Protein AF-A0A9D9IH53-F1 (afdb_monomer_lite)

Secondary structure (DSSP, 8-state):
------S--EEEEEETTEEEEEEEEETTEEHHHHHHHHHHHHHHHHS-------------

Sequence (60 aa):
RKFDIKNDVFKVERNPADDEKLVLTINKQPIGEWFKEQYDKLRQSLRQPIQPKRSQGMKL

Radius of gyration: 20.44 Å; chains: 1; bounding box: 40×23×64 Å

pLDDT: mean 72.31, std 10.82, range [49.25, 85.75]

Organism: NCBI:txid2840872

Structure (mmCIF, N/CA/C/O backbone):
data_AF-A0A9D9IH53-F1
#
_entry.id   AF-A0A9D9IH53-F1
#
loop_
_atom_site.group_PDB
_atom_site.id
_atom_site.type_symbol
_atom_site.label_atom_id
_atom_site.label_alt_id
_atom_site.label_comp_id
_atom_site.label_asym_id
_atom_site.label_entity_id
_atom_site.label_seq_id
_atom_site.pdbx_PDB_ins_code
_atom_site.Cartn_x
_atom_site.Cartn_y
_atom_site.Cartn_z
_atom_site.occupancy
_atom_site.B_iso_or_equiv
_atom_site.auth_seq_id
_atom_site.auth_comp_id
_atom_site.auth_asym_id
_atom_site.auth_atom_id
_atom_site.pdbx_PDB_model_num
ATOM 1 N N . ARG A 1 1 ? -7.719 -14.092 14.352 1.00 52.88 1 ARG A N 1
ATOM 2 C CA . ARG A 1 1 ? -8.147 -12.902 13.571 1.00 52.88 1 ARG A CA 1
ATOM 3 C C . ARG A 1 1 ? -8.058 -13.293 12.098 1.00 52.88 1 ARG A C 1
ATOM 5 O O . ARG A 1 1 ? -6.967 -13.631 11.669 1.00 52.88 1 AR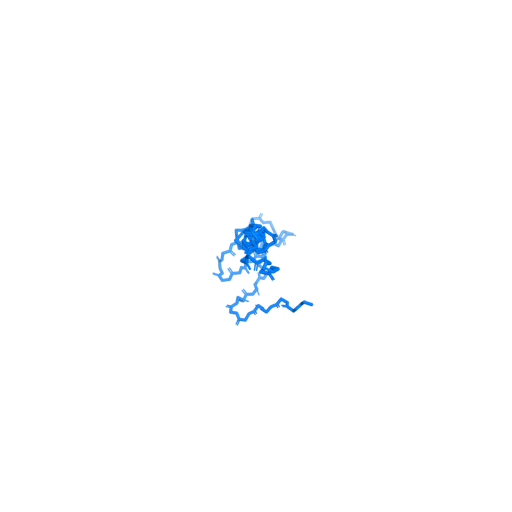G A O 1
ATOM 12 N N . LYS A 1 2 ? -9.177 -13.377 11.373 1.00 49.25 2 LYS A N 1
ATOM 13 C CA . LYS A 1 2 ? -9.200 -13.770 9.954 1.00 49.25 2 LYS A CA 1
ATOM 14 C C . LYS A 1 2 ? -9.112 -12.490 9.122 1.00 49.25 2 LYS A C 1
ATOM 16 O O . LYS A 1 2 ? -9.920 -11.592 9.337 1.00 49.25 2 LYS A O 1
ATOM 21 N N . PHE A 1 3 ? -8.098 -12.365 8.271 1.00 56.09 3 PHE A N 1
ATOM 22 C CA . PHE A 1 3 ? -8.053 -11.293 7.279 1.00 56.09 3 PHE A CA 1
ATOM 23 C C . PHE A 1 3 ? -8.978 -11.717 6.138 1.00 56.09 3 PHE A C 1
ATOM 25 O O . PHE A 1 3 ? -8.666 -12.632 5.381 1.00 56.09 3 PHE A O 1
ATOM 32 N N . ASP A 1 4 ? -10.172 -11.131 6.104 1.00 57.06 4 ASP A N 1
ATOM 33 C CA . ASP A 1 4 ? -11.194 -11.428 5.105 1.00 57.06 4 ASP A CA 1
ATOM 34 C C . ASP A 1 4 ? -10.879 -10.620 3.839 1.00 57.06 4 ASP A C 1
ATOM 36 O O . ASP A 1 4 ? -11.207 -9.440 3.739 1.00 57.06 4 ASP A O 1
ATOM 40 N N . ILE A 1 5 ? -10.182 -11.242 2.888 1.00 61.59 5 ILE A N 1
ATOM 41 C CA . ILE A 1 5 ? -9.794 -10.607 1.624 1.00 61.59 5 ILE A CA 1
ATOM 42 C C . ILE A 1 5 ? -10.783 -11.058 0.548 1.00 61.59 5 ILE A C 1
ATOM 44 O O . ILE A 1 5 ? -10.512 -11.966 -0.230 1.00 61.59 5 ILE A O 1
ATOM 48 N N . LYS A 1 6 ? -12.005 -10.520 0.595 1.00 61.94 6 LYS A N 1
ATOM 49 C CA . LYS A 1 6 ? -13.137 -11.052 -0.186 1.00 61.94 6 LYS A CA 1
ATOM 50 C C . LYS A 1 6 ? -13.326 -10.466 -1.586 1.00 61.94 6 LYS A C 1
ATOM 52 O O . LYS A 1 6 ? -14.121 -11.023 -2.327 1.00 61.94 6 LYS A O 1
ATOM 57 N N . ASN A 1 7 ? -12.623 -9.399 -1.969 1.00 58.72 7 ASN A N 1
ATOM 58 C CA . ASN A 1 7 ? -12.840 -8.755 -3.278 1.00 58.72 7 ASN A CA 1
ATOM 59 C C . ASN A 1 7 ? -11.561 -8.420 -4.056 1.00 58.72 7 ASN A C 1
ATOM 61 O O . ASN A 1 7 ? -11.646 -7.962 -5.189 1.00 58.72 7 ASN A O 1
ATOM 65 N N . ASP A 1 8 ? -10.390 -8.655 -3.471 1.00 65.94 8 ASP A N 1
ATOM 66 C CA . ASP A 1 8 ? -9.110 -8.256 -4.045 1.00 65.94 8 ASP A CA 1
ATOM 67 C C . ASP A 1 8 ? -8.410 -9.471 -4.666 1.00 65.94 8 ASP A C 1
ATOM 69 O O . ASP A 1 8 ? -8.044 -10.418 -3.967 1.00 65.94 8 ASP A O 1
ATOM 73 N N . VAL A 1 9 ? -8.234 -9.463 -5.992 1.00 67.62 9 VAL A N 1
ATOM 74 C CA . VAL A 1 9 ? -7.472 -10.508 -6.694 1.00 67.62 9 VAL A CA 1
ATOM 75 C C . VAL A 1 9 ? -5.993 -10.140 -6.643 1.00 67.62 9 VAL A C 1
ATOM 77 O O . VAL A 1 9 ? -5.564 -9.190 -7.301 1.00 67.62 9 VAL A O 1
ATOM 80 N N . PHE A 1 10 ? -5.215 -10.908 -5.881 1.00 77.44 10 PHE A N 1
ATOM 81 C CA . PHE A 1 10 ? -3.758 -10.813 -5.883 1.00 77.44 10 PHE A CA 1
ATOM 82 C C . PHE A 1 10 ? -3.209 -11.397 -7.176 1.00 77.44 10 PHE A C 1
ATOM 84 O O . PHE A 1 10 ? -3.488 -12.549 -7.519 1.00 77.44 10 PHE A O 1
ATOM 91 N N . LYS A 1 11 ? -2.397 -10.614 -7.876 1.00 77.00 11 LYS A N 1
ATOM 92 C CA . LYS A 1 11 ? -1.610 -11.079 -9.010 1.00 77.00 11 LYS A CA 1
ATOM 93 C C . LYS A 1 11 ? -0.144 -10.801 -8.752 1.00 77.00 11 LYS A C 1
ATOM 95 O O . LYS A 1 11 ? 0.230 -9.777 -8.188 1.00 77.00 11 LYS A O 1
ATOM 100 N N . VAL A 1 12 ? 0.675 -11.758 -9.154 1.00 77.12 12 VAL A N 1
ATOM 101 C CA . VAL A 1 12 ? 2.123 -11.617 -9.175 1.00 77.12 12 VAL A CA 1
ATOM 102 C C . VAL A 1 12 ? 2.515 -11.561 -10.636 1.00 77.12 12 VAL A C 1
ATOM 104 O O . VAL A 1 12 ? 2.311 -12.527 -11.369 1.00 77.12 12 VAL A O 1
ATOM 107 N N . GLU A 1 13 ? 3.019 -10.414 -11.060 1.00 77.94 13 GLU A N 1
ATOM 108 C CA . GLU A 1 13 ? 3.464 -10.168 -12.426 1.00 77.94 13 GLU A CA 1
ATOM 109 C C . GLU A 1 13 ? 4.984 -9.993 -12.415 1.00 77.94 13 GLU A C 1
ATOM 111 O O . GLU A 1 13 ? 5.554 -9.467 -11.457 1.00 77.94 13 GLU A O 1
ATOM 116 N N . ARG A 1 14 ? 5.669 -10.467 -13.457 1.00 78.00 14 ARG A N 1
ATOM 117 C CA . ARG A 1 14 ? 7.098 -10.176 -13.625 1.00 78.00 14 ARG A CA 1
ATOM 118 C C . ARG A 1 14 ? 7.256 -8.729 -14.062 1.00 78.00 14 ARG A C 1
ATOM 120 O O . ARG A 1 14 ? 6.464 -8.234 -14.863 1.00 78.00 14 ARG A O 1
ATOM 127 N N . ASN A 1 15 ? 8.255 -8.048 -13.515 1.00 74.12 15 ASN A N 1
ATOM 128 C CA . ASN A 1 15 ? 8.555 -6.683 -13.903 1.00 74.12 15 ASN A CA 1
ATOM 129 C C . ASN A 1 15 ? 9.035 -6.675 -15.368 1.00 74.12 15 ASN A C 1
ATOM 131 O O . ASN A 1 15 ? 10.019 -7.343 -15.675 1.00 74.12 15 ASN A O 1
ATOM 135 N N . PRO A 1 16 ? 8.408 -5.900 -16.270 1.00 71.44 16 PRO A N 1
ATOM 136 C CA . PRO A 1 16 ? 8.818 -5.847 -17.675 1.00 71.44 16 PRO A CA 1
ATOM 137 C C . PRO A 1 16 ? 10.234 -5.290 -17.886 1.00 71.44 16 PRO A C 1
ATOM 139 O O . PRO A 1 16 ? 10.809 -5.487 -18.950 1.00 71.44 16 PRO A O 1
ATOM 142 N N . ALA A 1 17 ? 10.793 -4.582 -16.899 1.00 80.62 17 ALA A N 1
ATOM 143 C CA . ALA A 1 17 ? 12.161 -4.072 -16.952 1.00 80.62 17 ALA A CA 1
ATOM 144 C C . ALA A 1 17 ? 13.206 -5.035 -16.360 1.00 80.62 17 ALA A C 1
ATOM 146 O O . ALA A 1 17 ? 14.399 -4.789 -16.505 1.00 80.62 17 ALA A O 1
ATOM 147 N N . ASP A 1 18 ? 12.782 -6.069 -15.628 1.00 80.00 18 ASP A N 1
ATOM 148 C CA . ASP A 1 18 ? 13.676 -6.893 -14.814 1.00 80.00 18 ASP A CA 1
ATOM 149 C C . ASP A 1 18 ? 12.973 -8.22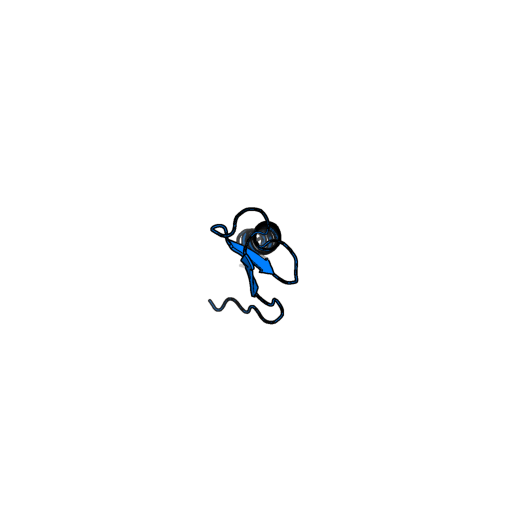5 -14.500 1.00 80.00 18 ASP A C 1
ATOM 151 O O . ASP A 1 18 ? 12.192 -8.314 -13.552 1.00 80.00 18 ASP A O 1
ATOM 155 N N . ASP A 1 19 ? 13.198 -9.256 -15.318 1.00 75.25 19 ASP A N 1
ATOM 156 C CA . ASP A 1 19 ? 12.513 -10.556 -15.204 1.00 75.25 19 ASP A CA 1
ATOM 157 C C . ASP A 1 19 ? 12.751 -11.276 -13.861 1.00 75.25 19 ASP A C 1
ATOM 159 O O . ASP A 1 19 ? 11.963 -12.145 -13.478 1.00 75.25 19 ASP A O 1
ATOM 163 N N . GLU A 1 20 ? 13.804 -10.904 -13.122 1.00 82.25 20 GLU A N 1
ATOM 164 C CA . GLU A 1 20 ? 14.081 -11.400 -11.767 1.00 82.25 20 GLU A CA 1
ATOM 165 C C . GLU A 1 20 ? 13.233 -10.706 -10.688 1.00 82.25 20 GLU A C 1
ATOM 167 O O . GLU A 1 20 ? 13.080 -11.231 -9.581 1.00 82.25 20 GLU A O 1
ATOM 172 N N . LYS A 1 21 ? 12.642 -9.541 -10.985 1.00 81.31 21 LYS A N 1
ATOM 173 C CA . LYS A 1 21 ? 11.800 -8.800 -10.039 1.00 81.31 21 LYS A CA 1
ATOM 174 C C . LYS A 1 21 ? 10.330 -9.142 -10.241 1.00 81.31 21 LYS A C 1
ATOM 176 O O . LYS A 1 21 ? 9.781 -9.068 -11.337 1.00 81.31 21 LYS A O 1
ATOM 181 N N . LEU A 1 22 ? 9.663 -9.448 -9.135 1.00 80.06 22 LEU A N 1
ATOM 182 C CA . LEU A 1 22 ? 8.228 -9.708 -9.093 1.00 80.06 22 LEU A CA 1
ATOM 183 C C . LEU A 1 22 ? 7.498 -8.490 -8.531 1.00 80.06 22 LEU A C 1
ATOM 185 O O . LEU A 1 22 ? 7.851 -7.971 -7.472 1.00 80.06 22 LEU A O 1
ATOM 189 N N . VAL A 1 23 ? 6.458 -8.054 -9.233 1.00 79.25 23 VAL A N 1
ATOM 190 C CA . VAL A 1 23 ? 5.551 -6.997 -8.797 1.00 79.25 23 VAL A CA 1
ATOM 191 C C . VAL A 1 23 ? 4.257 -7.653 -8.339 1.00 79.25 23 VAL A C 1
ATOM 193 O O . VAL A 1 23 ? 3.580 -8.335 -9.107 1.00 79.25 23 VAL A O 1
ATOM 196 N N . LEU A 1 24 ? 3.902 -7.445 -7.072 1.00 83.31 24 LEU A N 1
ATOM 197 C CA . LEU A 1 24 ? 2.570 -7.788 -6.589 1.00 83.31 24 LEU A CA 1
ATOM 198 C C . LEU A 1 24 ? 1.611 -6.650 -6.955 1.00 83.31 24 LEU A C 1
ATOM 200 O O . LEU A 1 24 ? 1.833 -5.491 -6.589 1.00 83.31 24 LEU A O 1
ATOM 204 N N . THR A 1 25 ? 0.526 -6.991 -7.634 1.00 81.56 25 THR A N 1
ATOM 205 C CA . THR A 1 25 ? -0.585 -6.088 -7.919 1.00 81.56 25 THR A CA 1
ATOM 206 C C . THR A 1 25 ? -1.860 -6.629 -7.279 1.00 81.56 25 THR A C 1
ATOM 208 O O . THR A 1 25 ? -2.101 -7.835 -7.215 1.00 81.56 25 THR A O 1
ATOM 211 N N . ILE A 1 26 ? -2.686 -5.728 -6.759 1.00 81.81 26 ILE A N 1
ATOM 212 C CA . ILE A 1 26 ? -4.028 -6.021 -6.258 1.00 81.81 26 ILE A CA 1
ATOM 213 C C . ILE A 1 26 ? -4.986 -5.135 -7.031 1.00 81.81 26 ILE A C 1
ATOM 215 O O . ILE A 1 26 ? -4.782 -3.927 -7.093 1.00 81.81 26 ILE A O 1
ATOM 219 N N . ASN A 1 27 ? -6.004 -5.718 -7.666 1.00 77.50 27 ASN A N 1
ATOM 220 C CA . ASN A 1 27 ? -6.930 -4.982 -8.539 1.00 77.50 27 ASN A CA 1
ATOM 221 C C . ASN A 1 27 ? -6.229 -4.090 -9.585 1.00 77.50 27 ASN A C 1
ATOM 223 O O . ASN A 1 27 ? -6.730 -3.021 -9.921 1.00 77.50 27 ASN A O 1
A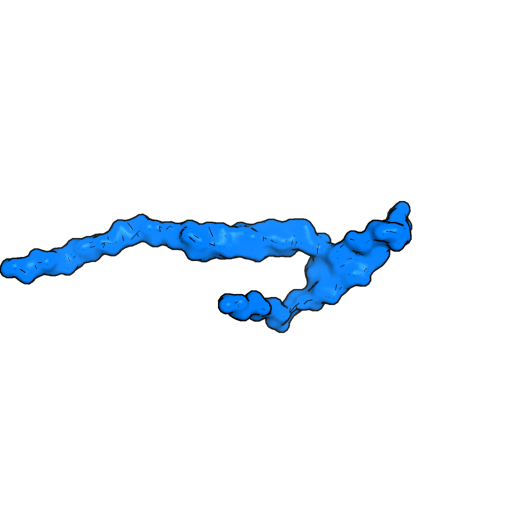TOM 227 N N . LYS A 1 28 ? -5.079 -4.531 -10.122 1.00 77.00 28 LYS A N 1
ATOM 228 C CA . LYS A 1 28 ? -4.228 -3.768 -11.064 1.00 77.00 28 LYS A CA 1
ATOM 229 C C . LYS A 1 28 ? -3.540 -2.525 -10.467 1.00 77.00 28 LYS A C 1
ATOM 231 O O . LYS A 1 28 ? -2.936 -1.759 -11.209 1.00 77.00 28 LYS A O 1
ATOM 236 N N . GLN A 1 29 ? -3.590 -2.335 -9.150 1.00 80.19 29 GLN A N 1
ATOM 237 C CA . GLN A 1 29 ? -2.825 -1.326 -8.412 1.00 80.19 29 GLN A CA 1
ATOM 238 C C . GLN A 1 29 ? -1.601 -1.987 -7.753 1.00 80.19 29 GLN A C 1
ATOM 240 O O . GLN A 1 29 ? -1.699 -3.135 -7.312 1.00 80.19 29 GLN A O 1
ATOM 245 N N . PRO A 1 30 ? -0.438 -1.317 -7.665 1.00 83.12 30 PRO A N 1
ATOM 246 C CA . PRO A 1 30 ? 0.716 -1.849 -6.945 1.00 83.12 30 PRO A CA 1
ATOM 247 C C . PRO A 1 30 ? 0.386 -2.138 -5.476 1.00 83.12 30 PRO A C 1
ATOM 249 O O . PRO A 1 30 ? -0.243 -1.332 -4.786 1.00 83.12 30 PRO A O 1
ATOM 252 N N . ILE A 1 31 ? 0.879 -3.273 -4.976 1.00 81.12 31 ILE A N 1
ATOM 253 C CA . ILE A 1 31 ? 0.671 -3.733 -3.596 1.00 81.12 31 ILE A CA 1
ATOM 254 C C . ILE A 1 31 ? 1.073 -2.711 -2.542 1.00 81.12 31 ILE A C 1
ATOM 256 O O . ILE A 1 31 ? 0.445 -2.660 -1.492 1.00 81.12 31 ILE A O 1
ATOM 260 N N . GLY A 1 32 ? 2.100 -1.898 -2.808 1.00 83.00 32 GLY A N 1
ATOM 261 C CA . GLY A 1 32 ? 2.581 -0.895 -1.859 1.00 83.00 32 GLY A CA 1
ATOM 262 C C . GLY A 1 32 ? 1.503 0.127 -1.501 1.00 83.00 32 GLY A C 1
ATOM 263 O O . GLY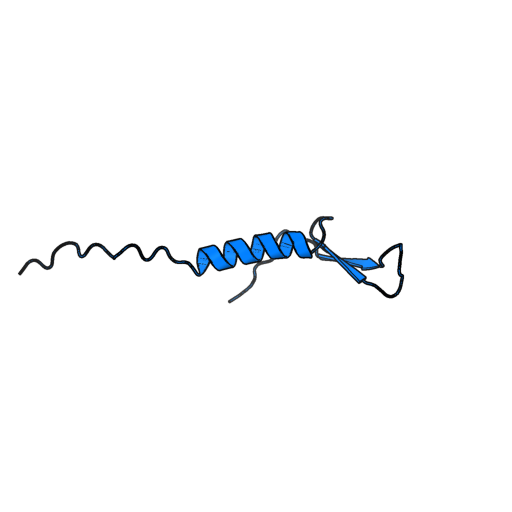 A 1 32 ? 1.302 0.422 -0.324 1.00 83.00 32 GLY A O 1
ATOM 264 N N . GLU A 1 33 ? 0.756 0.595 -2.502 1.00 84.94 33 GLU A N 1
ATOM 265 C CA . GLU A 1 33 ? -0.326 1.561 -2.306 1.00 84.94 33 GLU A CA 1
ATOM 266 C C . GLU A 1 33 ? -1.521 0.911 -1.600 1.00 84.94 33 GLU A C 1
ATOM 268 O O . GLU A 1 33 ? -2.006 1.437 -0.600 1.00 84.94 33 GLU A O 1
ATOM 273 N N . TRP A 1 34 ? -1.932 -0.286 -2.035 1.00 82.62 34 TRP A N 1
ATOM 274 C CA . TRP A 1 34 ? -3.010 -1.026 -1.365 1.00 82.62 34 TRP A CA 1
ATOM 275 C C . TRP A 1 34 ? -2.666 -1.336 0.102 1.00 82.62 34 TRP A C 1
ATOM 277 O O . TRP A 1 34 ? -3.497 -1.181 0.999 1.00 82.62 34 TRP A O 1
ATOM 287 N N . PHE A 1 35 ? -1.419 -1.734 0.378 1.00 83.06 35 PHE A N 1
ATOM 288 C CA . PHE A 1 35 ? -0.959 -2.052 1.728 1.00 83.06 35 PHE A CA 1
ATOM 289 C C . PHE A 1 35 ? -1.001 -0.823 2.632 1.00 83.06 35 PHE A C 1
ATOM 291 O O . PHE A 1 35 ? -1.382 -0.934 3.795 1.00 83.06 35 PHE A O 1
ATOM 298 N N . LYS A 1 36 ? -0.669 0.356 2.100 1.00 85.69 36 LYS A N 1
ATOM 299 C CA . LYS A 1 36 ? -0.755 1.622 2.831 1.00 85.69 36 LYS A CA 1
ATOM 300 C C . LYS A 1 36 ? -2.190 1.925 3.264 1.00 85.69 36 LYS A C 1
ATOM 302 O O . LYS A 1 36 ? -2.402 2.279 4.421 1.00 85.69 36 LYS A O 1
ATOM 307 N N . GLU A 1 37 ? -3.171 1.718 2.387 1.00 85.06 37 GLU A N 1
ATOM 308 C CA . GLU A 1 37 ? -4.592 1.912 2.709 1.00 85.06 37 GLU A CA 1
ATOM 309 C C . GLU A 1 37 ? -5.096 0.925 3.771 1.00 85.06 37 GLU A C 1
ATOM 311 O O . GLU A 1 37 ? -5.781 1.316 4.722 1.00 85.06 37 GLU A O 1
ATOM 316 N N . GLN A 1 38 ? -4.737 -0.358 3.653 1.00 82.94 38 GLN A N 1
ATOM 317 C CA . GLN A 1 38 ? -5.111 -1.358 4.658 1.00 82.94 38 GLN A CA 1
ATOM 318 C C . GLN A 1 38 ? -4.408 -1.116 5.999 1.00 82.94 38 GLN A C 1
ATOM 320 O O . GLN A 1 38 ? -5.026 -1.259 7.056 1.00 82.94 38 GLN A O 1
ATOM 325 N N . TYR A 1 39 ? -3.134 -0.716 5.977 1.00 83.88 39 TYR A N 1
ATOM 326 C CA . TYR A 1 39 ? -2.367 -0.378 7.174 1.00 83.88 39 TYR A CA 1
ATOM 327 C C . TYR A 1 39 ? -2.929 0.859 7.874 1.00 83.88 39 TYR A C 1
ATOM 329 O O . TYR A 1 39 ? -3.008 0.877 9.101 1.00 83.88 39 TYR A O 1
ATOM 337 N N . ASP A 1 40 ? -3.380 1.866 7.124 1.00 85.75 40 ASP A N 1
ATOM 338 C CA . ASP A 1 40 ? -4.009 3.049 7.703 1.00 85.75 40 ASP A CA 1
ATOM 339 C C . ASP A 1 40 ? -5.343 2.705 8.378 1.00 85.75 40 ASP A C 1
ATOM 341 O O . ASP A 1 40 ? -5.539 3.041 9.545 1.00 85.75 40 ASP A O 1
ATOM 345 N N . LYS A 1 41 ? -6.204 1.904 7.731 1.00 83.81 41 LYS A N 1
ATOM 346 C CA . LYS A 1 41 ? -7.431 1.374 8.361 1.00 83.81 41 LYS A CA 1
ATOM 347 C C . LYS A 1 41 ? -7.133 0.571 9.625 1.00 83.81 41 LYS A C 1
ATOM 349 O O . LYS A 1 41 ? -7.828 0.704 10.634 1.00 83.81 41 LYS A O 1
ATOM 354 N N . LEU A 1 42 ? -6.088 -0.252 9.598 1.00 83.06 42 LEU A N 1
ATOM 355 C CA . LEU A 1 42 ? -5.663 -1.042 10.750 1.00 83.06 42 LEU A CA 1
ATOM 356 C C . LEU A 1 42 ? -5.138 -0.144 11.879 1.00 83.06 42 LEU A C 1
ATOM 358 O O . LEU A 1 42 ? -5.476 -0.355 13.043 1.00 83.06 42 LEU A O 1
ATOM 362 N N . ARG A 1 43 ? -4.385 0.905 11.544 1.00 82.88 43 ARG A N 1
ATOM 363 C CA . ARG A 1 43 ? -3.879 1.902 12.491 1.00 82.88 43 ARG A CA 1
ATOM 364 C C . ARG A 1 43 ? -4.993 2.760 13.080 1.00 82.88 43 ARG A C 1
ATOM 366 O O . ARG A 1 43 ? -4.946 3.038 14.275 1.00 82.88 43 ARG A O 1
ATOM 373 N N . GLN A 1 44 ? -6.002 3.129 12.295 1.00 79.25 44 GLN A N 1
ATOM 374 C CA . GLN A 1 44 ? -7.218 3.783 12.779 1.00 79.25 44 GLN A CA 1
ATOM 375 C C . GLN A 1 44 ? -8.022 2.857 13.700 1.00 79.25 44 GLN A C 1
ATOM 377 O O . GLN A 1 44 ? -8.481 3.290 14.746 1.00 79.25 44 GLN A O 1
ATOM 382 N N . SER A 1 45 ? -8.140 1.567 13.374 1.00 72.88 45 SER A N 1
ATOM 383 C CA . SER A 1 45 ? -8.817 0.592 14.240 1.00 72.88 45 SER A CA 1
ATOM 384 C C . SER A 1 45 ? -8.078 0.357 15.567 1.00 72.88 45 SER A C 1
ATOM 386 O O . SER A 1 45 ? -8.717 0.146 16.598 1.00 72.88 45 SER A O 1
ATOM 388 N N . LEU A 1 46 ? -6.741 0.400 15.555 1.00 73.50 46 LEU A N 1
ATOM 389 C CA . LEU A 1 46 ? -5.903 0.301 16.756 1.00 73.50 46 LEU A CA 1
ATOM 390 C C . LEU A 1 46 ? -5.892 1.596 17.572 1.00 73.50 46 LEU A C 1
ATOM 392 O O . LEU A 1 46 ? -5.880 1.543 18.801 1.00 73.50 46 LEU A O 1
ATOM 396 N N . ARG A 1 47 ? -5.937 2.757 16.909 1.00 67.19 47 ARG A N 1
ATOM 397 C CA . ARG A 1 47 ? -6.281 4.035 17.535 1.00 67.19 47 ARG A CA 1
ATOM 398 C C . ARG A 1 47 ? -7.772 4.038 17.835 1.00 67.19 47 ARG A C 1
ATOM 400 O O . ARG A 1 47 ? -8.544 4.767 17.223 1.00 67.19 47 ARG A O 1
ATOM 407 N N . GLN A 1 48 ? -8.180 3.255 18.828 1.00 63.88 48 GLN A N 1
ATOM 408 C CA . GLN A 1 48 ? -9.443 3.547 19.482 1.00 63.88 48 GLN A CA 1
ATOM 409 C C . GLN A 1 48 ? -9.411 5.032 19.866 1.00 63.88 48 GLN A C 1
ATOM 411 O O . GLN A 1 48 ? -8.442 5.459 20.507 1.00 63.88 48 GLN A O 1
ATOM 416 N N . PRO A 1 49 ? -10.413 5.847 19.489 1.00 59.78 49 PRO A N 1
ATOM 417 C CA . PRO A 1 49 ? -10.630 7.065 20.228 1.00 59.78 49 PRO A CA 1
ATOM 418 C C . PRO A 1 49 ? -10.871 6.583 21.652 1.00 59.78 49 PRO A C 1
ATOM 420 O O . PRO A 1 49 ? -11.874 5.926 21.932 1.00 59.78 49 PRO A O 1
ATOM 423 N N . ILE A 1 50 ? -9.914 6.851 22.536 1.00 58.16 50 ILE A N 1
ATOM 424 C CA . ILE A 1 50 ? -10.133 6.826 23.973 1.00 58.16 50 ILE A CA 1
ATOM 425 C C . ILE A 1 50 ? -11.146 7.948 24.190 1.00 58.16 50 ILE A C 1
ATOM 427 O O . ILE A 1 50 ? -10.798 9.059 24.571 1.00 58.16 50 ILE A O 1
ATOM 431 N N . GLN A 1 51 ? -12.408 7.716 23.830 1.00 60.28 51 GLN A N 1
ATOM 432 C CA . GLN A 1 51 ? -13.482 8.491 24.393 1.00 60.28 51 GLN A CA 1
ATOM 433 C C . GLN A 1 51 ? -13.348 8.187 25.878 1.00 60.28 51 GLN A C 1
ATOM 435 O O . GLN A 1 51 ? -13.449 7.010 26.248 1.00 60.28 51 GLN A O 1
ATOM 440 N N . PRO A 1 52 ? -13.039 9.179 26.731 1.00 57.12 52 PRO A N 1
ATOM 441 C CA . PRO A 1 52 ? -13.171 8.959 28.152 1.00 57.12 52 PRO A CA 1
ATOM 442 C C . PRO A 1 52 ? -14.616 8.518 28.314 1.00 57.12 52 PRO A C 1
ATOM 444 O O . PRO A 1 52 ? -15.531 9.268 27.967 1.00 57.12 52 PRO A O 1
ATOM 447 N N . LYS A 1 53 ? -14.809 7.252 28.696 1.00 59.12 53 LYS A N 1
ATOM 448 C CA . LYS A 1 53 ? -16.110 6.675 29.005 1.00 59.12 53 LYS A CA 1
ATOM 449 C C . LYS A 1 53 ? -16.688 7.629 30.034 1.00 59.12 53 LYS A C 1
ATOM 451 O O . LYS A 1 53 ? -16.240 7.616 31.178 1.00 59.12 53 LYS A O 1
ATOM 456 N N . ARG A 1 54 ? -17.536 8.565 29.587 1.00 59.59 54 ARG A N 1
ATOM 457 C CA . ARG A 1 54 ? -18.118 9.589 30.449 1.00 59.59 54 ARG A CA 1
ATOM 458 C C . ARG A 1 54 ? -18.820 8.780 31.516 1.00 59.59 54 ARG A C 1
ATOM 460 O O . ARG A 1 54 ? -19.764 8.058 31.208 1.00 59.59 54 ARG A O 1
ATOM 467 N N . SER A 1 55 ? -18.244 8.799 32.714 1.00 62.16 55 SER A N 1
ATOM 468 C CA . SER A 1 55 ? -18.799 8.163 33.892 1.00 62.16 55 SER A CA 1
ATOM 46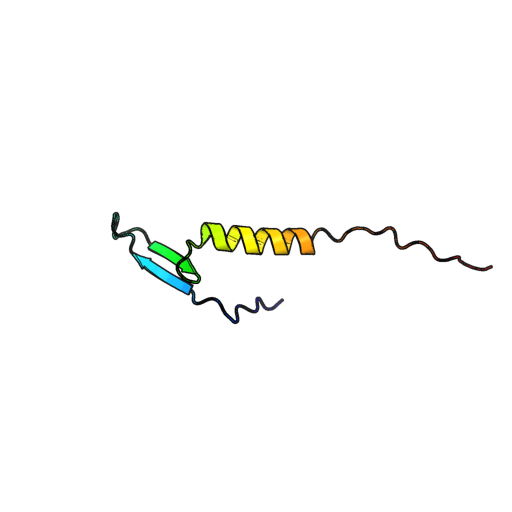9 C C . SER A 1 55 ? -20.158 8.809 34.089 1.00 62.16 55 SER A C 1
ATOM 471 O O . SER A 1 55 ? -20.268 9.933 34.576 1.00 62.16 55 SER A O 1
ATOM 473 N N . GLN A 1 56 ? -21.192 8.163 33.558 1.00 61.91 56 GLN A N 1
ATOM 474 C CA . GLN A 1 56 ? -22.564 8.574 33.743 1.00 61.91 56 GLN A CA 1
ATOM 475 C C . GLN A 1 56 ? -22.901 8.184 35.180 1.00 61.91 56 GLN A C 1
ATOM 477 O O . GLN A 1 56 ? -23.337 7.069 35.425 1.00 61.91 56 GLN A O 1
ATOM 482 N N . GLY A 1 57 ? -22.564 9.091 36.103 1.00 57.94 57 GLY A N 1
ATOM 483 C CA . GLY A 1 57 ? -22.977 9.159 37.502 1.00 57.94 57 GLY A CA 1
ATOM 484 C C . GLY A 1 57 ? -23.102 7.830 38.245 1.00 57.94 57 GLY A C 1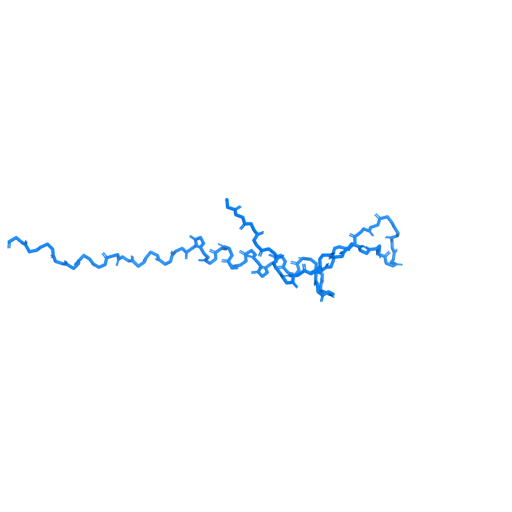
ATOM 485 O O . GLY A 1 57 ? -24.133 7.167 38.164 1.00 57.94 57 GLY A O 1
ATOM 486 N N . MET A 1 58 ? -22.124 7.521 39.100 1.00 57.91 58 MET A N 1
ATOM 487 C CA . MET A 1 58 ? -22.421 6.731 40.297 1.00 57.91 58 MET A CA 1
ATOM 488 C C . MET A 1 58 ? -23.399 7.555 41.140 1.00 57.91 58 MET A C 1
ATOM 490 O O . MET A 1 58 ? -23.013 8.547 41.752 1.00 57.91 58 MET A O 1
ATOM 494 N N . LYS A 1 59 ? -24.680 7.184 41.101 1.00 57.59 59 LYS A N 1
ATOM 495 C CA . LYS A 1 59 ? -25.647 7.612 42.108 1.00 57.59 59 LYS A CA 1
ATOM 496 C C . LYS A 1 59 ? -25.365 6.778 43.358 1.00 57.59 59 LYS A C 1
ATOM 498 O O . LYS A 1 59 ? -25.557 5.564 43.319 1.00 57.59 59 LYS A O 1
ATOM 503 N N . LEU A 1 60 ? -24.833 7.432 44.388 1.00 55.06 60 LEU A N 1
ATOM 504 C CA . LEU A 1 60 ? -24.932 6.995 45.781 1.00 55.06 60 LEU A CA 1
ATOM 505 C C . LEU A 1 60 ? -26.229 7.553 46.367 1.00 55.06 60 LEU A C 1
ATOM 507 O O . LEU A 1 60 ? -26.608 8.672 45.946 1.00 55.06 60 LEU A O 1
#

Foldseek 3Di:
DDPCPPPWDWDWDQDPVHNVDIFIDTPNHTPVVVVVVVVVVVVVVVPDVPPVPPPPDPDD